Protein AF-A0A957V7Q7-F1 (afdb_monomer)

Secondary structure (DSSP, 8-state):
----EEEEE---TTTTTGGGSEEE-TTS-EEEHHHHHHHHHHHTT--EEEEE--TT-HHHHHHHHGGGGGGEEEE-

Sequence (76 aa):
MKIKKAVITAAGRRQRTLPLQTLIDRDGVEKSVLTILIEEVLAAGIDEIGVVVRPGDEQAYMQVAGAHARRLHFVQ

Mean predicted aligned error: 2.52 Å

pLDDT: mean 95.81, std 3.12, range [76.81, 98.25]

Structure (mmCIF, N/CA/C/O backbone):
data_AF-A0A957V7Q7-F1
#
_entry.id   AF-A0A957V7Q7-F1
#
loop_
_atom_site.group_PDB
_atom_site.id
_atom_s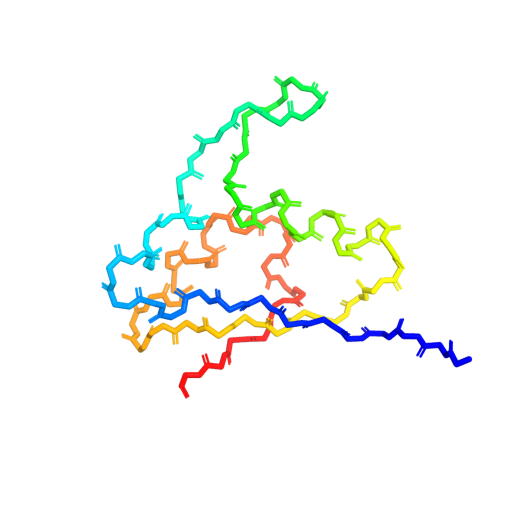ite.type_symbol
_atom_site.label_atom_id
_atom_site.label_alt_id
_atom_site.label_comp_id
_atom_site.label_asym_id
_atom_site.label_entity_id
_atom_site.label_seq_id
_atom_site.pdbx_PDB_ins_code
_atom_site.Cartn_x
_atom_site.Cartn_y
_atom_site.Cartn_z
_atom_site.occupancy
_atom_site.B_iso_or_equiv
_atom_site.auth_seq_id
_atom_site.auth_comp_id
_atom_site.auth_asym_id
_atom_site.auth_atom_id
_atom_site.pdbx_PDB_model_num
ATOM 1 N N . MET A 1 1 ? -25.091 -1.069 6.348 1.00 76.81 1 MET A N 1
ATOM 2 C CA . MET A 1 1 ? -24.274 -2.207 5.863 1.00 76.81 1 MET A CA 1
ATOM 3 C C . MET A 1 1 ? -22.864 -2.047 6.426 1.00 76.81 1 MET A C 1
ATOM 5 O O . MET A 1 1 ? -22.408 -0.913 6.464 1.00 76.81 1 MET A O 1
ATOM 9 N N . LYS A 1 2 ? -22.192 -3.105 6.904 1.00 86.75 2 LYS A N 1
ATOM 10 C CA . LYS A 1 2 ? -20.786 -3.013 7.352 1.00 86.75 2 LYS A CA 1
ATOM 11 C C . LYS A 1 2 ? -19.878 -3.423 6.189 1.00 86.75 2 LYS A C 1
ATOM 13 O O . LYS A 1 2 ? -19.903 -4.585 5.799 1.00 86.75 2 LYS A O 1
ATOM 18 N N . ILE A 1 3 ? -19.141 -2.476 5.611 1.00 92.88 3 ILE A N 1
ATOM 19 C CA . ILE A 1 3 ? -18.188 -2.747 4.524 1.00 92.88 3 ILE A CA 1
ATOM 20 C C . ILE A 1 3 ? -16.879 -3.219 5.158 1.00 92.88 3 ILE A C 1
ATOM 22 O O . ILE A 1 3 ? -16.340 -2.537 6.024 1.00 92.88 3 ILE A O 1
ATOM 26 N N . LYS A 1 4 ? -16.415 -4.410 4.766 1.00 95.06 4 LYS A N 1
ATOM 27 C CA . LYS A 1 4 ? -15.245 -5.072 5.367 1.00 95.06 4 LYS A CA 1
ATOM 28 C C . LYS A 1 4 ? -14.159 -5.481 4.380 1.00 95.06 4 LYS A C 1
ATOM 30 O O . LYS A 1 4 ? -13.047 -5.778 4.797 1.00 95.06 4 LYS A O 1
ATOM 35 N N . LYS A 1 5 ? -14.459 -5.427 3.079 1.00 96.25 5 LYS A N 1
ATOM 36 C CA . LYS A 1 5 ? -13.536 -5.821 2.013 1.00 96.25 5 LYS A CA 1
ATOM 37 C C . LYS A 1 5 ? -13.294 -4.675 1.039 1.00 96.25 5 LYS A C 1
ATOM 39 O O . LYS A 1 5 ? -1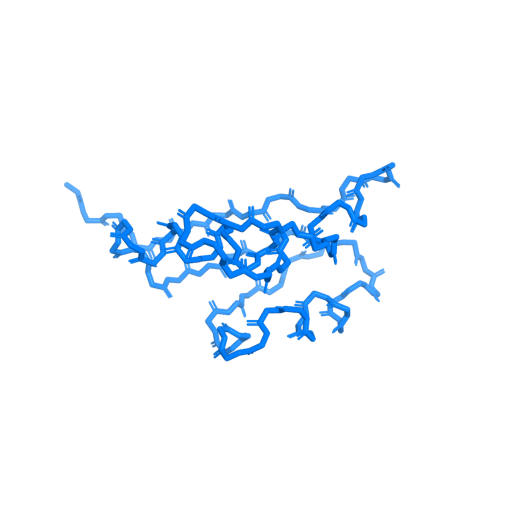4.244 -3.979 0.681 1.00 96.25 5 LYS A O 1
ATOM 44 N N . ALA A 1 6 ? -12.055 -4.528 0.586 1.00 97.88 6 ALA A N 1
ATOM 45 C CA . ALA A 1 6 ? -11.669 -3.637 -0.507 1.00 97.88 6 ALA A CA 1
ATOM 46 C C . ALA A 1 6 ? -10.884 -4.396 -1.579 1.00 97.88 6 ALA A C 1
ATOM 48 O O . ALA A 1 6 ? -10.288 -5.440 -1.311 1.00 97.88 6 ALA A O 1
ATOM 49 N N . VAL A 1 7 ? -10.873 -3.843 -2.793 1.00 98.00 7 VAL A N 1
ATOM 50 C CA . VAL A 1 7 ? -10.055 -4.329 -3.906 1.00 98.00 7 VAL A CA 1
ATOM 51 C C . VAL A 1 7 ? -9.161 -3.207 -4.428 1.00 98.00 7 VAL A C 1
ATOM 53 O O . VAL A 1 7 ? -9.632 -2.101 -4.684 1.00 98.00 7 VAL A O 1
ATOM 56 N N . ILE A 1 8 ? -7.873 -3.501 -4.601 1.00 97.88 8 ILE A N 1
ATOM 57 C CA . ILE A 1 8 ? -6.889 -2.631 -5.252 1.00 97.88 8 ILE A CA 1
ATOM 58 C C . ILE A 1 8 ? -6.519 -3.275 -6.589 1.00 97.88 8 ILE A C 1
ATOM 60 O O . ILE A 1 8 ? -5.994 -4.389 -6.634 1.00 97.88 8 ILE A O 1
ATOM 64 N N . THR A 1 9 ? -6.798 -2.594 -7.698 1.00 97.25 9 THR A N 1
ATOM 65 C CA . THR A 1 9 ? -6.503 -3.104 -9.043 1.00 97.25 9 THR A CA 1
ATOM 66 C C . THR A 1 9 ? -5.136 -2.629 -9.518 1.00 97.25 9 THR A C 1
ATOM 68 O O . THR A 1 9 ? -4.952 -1.444 -9.789 1.00 97.25 9 THR A O 1
ATOM 71 N N . ALA A 1 10 ? -4.191 -3.555 -9.660 1.00 97.00 10 ALA A N 1
ATOM 72 C CA . ALA A 1 10 ? -2.785 -3.249 -9.906 1.00 97.00 10 ALA A CA 1
ATOM 73 C C . ALA A 1 10 ? -2.149 -4.054 -11.065 1.00 97.00 10 ALA A C 1
ATOM 75 O O . ALA A 1 10 ? -0.983 -3.864 -11.402 1.00 97.00 10 ALA A O 1
ATOM 76 N N . ALA A 1 11 ? -2.919 -4.902 -11.754 1.00 96.62 11 ALA A N 1
ATOM 77 C CA . ALA A 1 11 ? -2.443 -5.757 -12.850 1.00 96.62 11 ALA A CA 1
ATOM 78 C C . ALA A 1 11 ? -2.278 -5.048 -14.217 1.00 96.62 11 ALA A C 1
ATOM 80 O O . ALA A 1 11 ? -2.044 -5.696 -15.242 1.00 96.62 11 ALA A O 1
ATOM 81 N N . GLY A 1 12 ? -2.412 -3.718 -14.281 1.00 95.25 12 GLY A N 1
ATOM 82 C CA . GLY A 1 12 ? -2.383 -2.968 -15.540 1.00 95.25 12 GLY A CA 1
ATOM 83 C C . GLY A 1 12 ? -1.056 -3.126 -16.294 1.00 95.25 12 GLY A C 1
ATOM 84 O O . GLY A 1 12 ? -0.003 -2.735 -15.799 1.00 95.25 12 GLY A O 1
ATOM 85 N N . ARG A 1 13 ? -1.083 -3.624 -17.542 1.00 92.00 13 ARG A N 1
ATOM 86 C CA . ARG A 1 13 ? 0.129 -3.973 -18.324 1.00 92.00 13 ARG A CA 1
ATOM 87 C C . ARG A 1 13 ? 1.201 -2.875 -18.375 1.00 92.00 13 ARG A C 1
ATOM 89 O O . ARG A 1 13 ? 2.385 -3.186 -18.339 1.00 92.00 13 ARG A O 1
ATOM 96 N N . ARG A 1 14 ? 0.791 -1.606 -18.483 1.00 94.94 14 ARG A N 1
ATOM 97 C CA . ARG A 1 14 ? 1.693 -0.437 -18.572 1.00 94.94 14 ARG A CA 1
ATOM 98 C C . ARG A 1 14 ? 1.931 0.272 -17.234 1.00 94.94 14 ARG A C 1
ATOM 100 O O . ARG A 1 14 ? 2.678 1.237 -17.199 1.00 94.94 14 ARG A O 1
ATOM 107 N N . GLN A 1 15 ? 1.255 -0.158 -16.171 1.00 94.31 15 GLN A N 1
ATOM 108 C CA . GLN A 1 15 ? 1.141 0.584 -14.911 1.00 94.31 15 GLN A CA 1
ATOM 109 C C . GLN A 1 15 ? 1.354 -0.288 -13.666 1.00 94.31 15 GLN A C 1
ATOM 111 O O . GLN A 1 15 ? 1.300 0.226 -12.558 1.00 94.31 15 GLN A O 1
ATOM 116 N N . ARG A 1 16 ? 1.655 -1.582 -13.823 1.00 94.38 16 ARG A N 1
ATOM 117 C CA . ARG A 1 16 ? 1.888 -2.530 -12.718 1.00 94.38 16 ARG A CA 1
ATOM 118 C C . ARG A 1 16 ? 3.064 -2.177 -11.804 1.00 94.38 16 ARG A C 1
ATOM 120 O O . ARG A 1 16 ? 3.208 -2.780 -10.751 1.00 94.38 16 ARG A O 1
ATOM 127 N N . THR A 1 17 ? 3.904 -1.222 -12.194 1.00 96.00 17 THR A N 1
ATOM 128 C CA . THR A 1 17 ? 4.973 -0.683 -11.346 1.00 96.00 17 THR A CA 1
ATOM 129 C C . THR A 1 17 ? 4.553 0.569 -10.577 1.00 96.00 17 THR A C 1
ATOM 131 O O . THR A 1 17 ? 5.230 0.898 -9.614 1.00 96.00 17 THR A O 1
ATOM 134 N N . LEU A 1 18 ? 3.451 1.249 -10.938 1.00 96.94 18 LEU A N 1
ATOM 135 C CA . LEU A 1 18 ? 2.997 2.461 -10.238 1.00 96.94 18 LEU A CA 1
ATOM 136 C C . LEU A 1 18 ? 2.741 2.210 -8.744 1.00 96.94 18 LEU A C 1
ATOM 138 O O . LEU A 1 18 ? 3.239 2.995 -7.945 1.00 96.94 18 LEU A O 1
ATOM 142 N N . PRO A 1 19 ? 2.073 1.115 -8.323 1.00 97.62 19 PRO A N 1
ATOM 143 C CA . PRO A 1 19 ? 1.887 0.834 -6.897 1.00 97.62 19 PRO A CA 1
ATOM 144 C C . PRO A 1 19 ? 3.192 0.553 -6.136 1.00 97.62 19 PRO A C 1
ATOM 146 O O . PRO A 1 19 ? 3.218 0.657 -4.915 1.00 97.62 19 PRO A O 1
ATOM 149 N N . LEU A 1 20 ? 4.271 0.200 -6.844 1.00 97.62 20 LEU A N 1
ATOM 150 C CA . LEU A 1 20 ? 5.586 -0.072 -6.256 1.00 97.62 20 LEU A CA 1
ATOM 151 C C . LEU A 1 20 ? 6.444 1.191 -6.109 1.00 97.62 20 LEU A C 1
ATOM 153 O O . 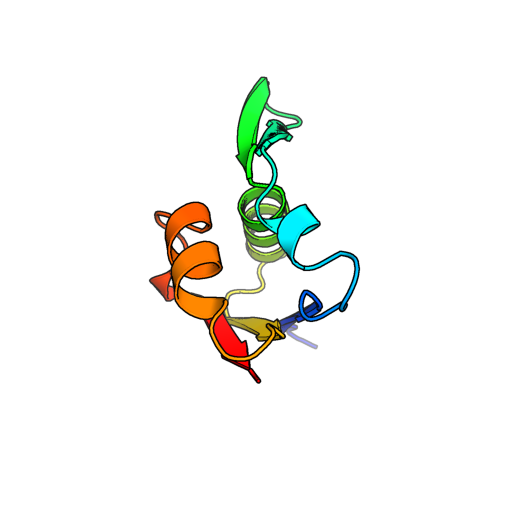LEU A 1 20 ? 7.469 1.146 -5.436 1.00 97.62 20 LEU A O 1
ATOM 157 N N . GLN A 1 21 ? 6.070 2.292 -6.767 1.00 97.75 21 GLN A N 1
ATOM 158 C CA . GLN A 1 21 ? 6.798 3.553 -6.669 1.00 97.75 21 GLN A CA 1
ATOM 159 C C . GLN A 1 21 ? 6.603 4.184 -5.297 1.00 97.75 21 GLN A C 1
ATOM 161 O O . GLN A 1 21 ? 5.554 4.027 -4.675 1.00 97.75 21 GLN A O 1
ATOM 166 N N . THR A 1 22 ? 7.607 4.933 -4.861 1.00 97.81 22 THR A N 1
ATOM 167 C CA . THR A 1 22 ? 7.620 5.600 -3.564 1.00 97.81 22 THR A CA 1
ATOM 168 C C . THR A 1 22 ? 7.315 7.084 -3.720 1.00 97.81 22 THR A C 1
ATOM 170 O O . THR A 1 22 ? 7.825 7.725 -4.639 1.00 97.81 22 THR A O 1
ATOM 173 N N . LEU A 1 23 ? 6.478 7.624 -2.836 1.00 97.94 23 LEU A N 1
ATOM 174 C CA . LEU A 1 23 ? 6.106 9.036 -2.767 1.00 97.94 23 LEU A CA 1
ATOM 175 C C . LEU A 1 23 ? 6.221 9.533 -1.321 1.00 97.94 23 LEU A C 1
ATOM 177 O O . LEU A 1 23 ? 6.245 8.738 -0.382 1.00 97.94 23 LEU A O 1
ATOM 181 N N . ILE A 1 24 ? 6.256 10.854 -1.148 1.00 97.94 24 ILE A N 1
ATOM 182 C CA . ILE A 1 24 ? 6.038 11.474 0.161 1.00 97.94 24 ILE A CA 1
ATOM 183 C C . ILE A 1 24 ? 4.531 11.512 0.415 1.00 97.94 24 ILE A C 1
ATOM 185 O O . ILE A 1 24 ? 3.791 12.146 -0.341 1.00 97.94 24 ILE A O 1
ATOM 189 N N . ASP A 1 25 ? 4.087 10.801 1.446 1.00 96.88 25 ASP A N 1
ATOM 190 C CA . ASP A 1 25 ? 2.690 10.762 1.863 1.00 96.88 25 ASP A CA 1
ATOM 191 C C . ASP A 1 25 ? 2.300 12.040 2.637 1.00 96.88 25 ASP A C 1
ATOM 193 O O . ASP A 1 25 ? 3.118 12.919 2.917 1.00 96.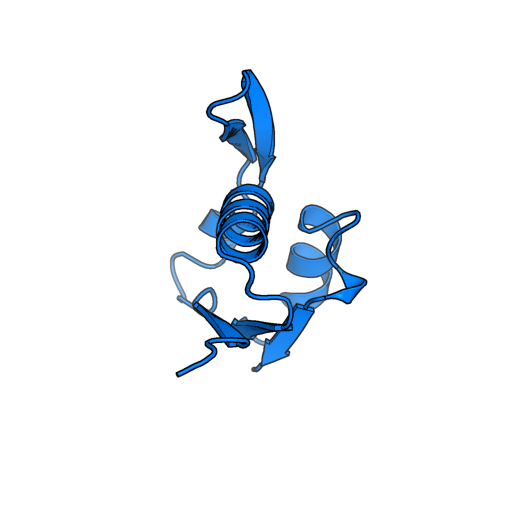88 25 ASP A O 1
ATOM 197 N N . ARG A 1 26 ? 1.017 12.179 2.972 1.00 94.88 26 ARG A N 1
ATOM 198 C CA . ARG A 1 26 ? 0.416 13.363 3.610 1.00 94.88 26 ARG A CA 1
ATOM 199 C C . ARG A 1 26 ? 0.993 13.660 4.997 1.00 94.88 26 ARG A C 1
ATOM 201 O O . ARG A 1 26 ? 0.881 14.788 5.469 1.00 94.88 26 ARG A O 1
ATOM 208 N N . ASP A 1 27 ? 1.587 12.659 5.636 1.00 95.56 27 ASP A N 1
ATOM 209 C CA . ASP A 1 27 ? 2.290 12.752 6.917 1.00 95.56 27 ASP A CA 1
ATOM 210 C C . ASP A 1 27 ? 3.787 13.090 6.770 1.00 95.56 27 ASP A C 1
ATOM 212 O O . ASP A 1 27 ? 4.503 13.180 7.767 1.00 95.56 27 ASP A O 1
ATOM 216 N N . GLY A 1 28 ? 4.265 13.311 5.541 1.00 97.38 28 GLY A N 1
ATOM 217 C CA . GLY A 1 28 ? 5.664 13.607 5.243 1.00 97.38 28 GLY A CA 1
ATOM 218 C C . GLY A 1 28 ? 6.572 12.376 5.230 1.00 97.38 28 GLY A C 1
ATOM 219 O O . GLY A 1 28 ? 7.783 12.531 5.069 1.00 97.38 28 GLY A O 1
ATOM 220 N N . VAL A 1 29 ? 6.022 11.168 5.389 1.00 97.31 29 VAL A N 1
ATOM 221 C CA . VAL A 1 29 ? 6.788 9.920 5.386 1.00 97.31 29 VAL A CA 1
ATOM 222 C C . VAL A 1 29 ? 6.872 9.362 3.970 1.00 97.31 29 VAL A C 1
ATOM 224 O O . VAL A 1 29 ? 5.907 9.355 3.208 1.00 97.31 29 VAL A O 1
ATOM 227 N N . GLU A 1 30 ? 8.056 8.877 3.612 1.00 97.88 30 GLU A N 1
ATOM 228 C CA . GLU A 1 30 ? 8.286 8.185 2.352 1.00 97.88 30 GLU A CA 1
ATOM 229 C C . GLU A 1 30 ? 7.627 6.787 2.378 1.00 97.88 30 GLU A C 1
ATOM 231 O O . GLU A 1 30 ? 7.957 5.951 3.223 1.00 97.88 30 GLU A O 1
ATOM 236 N N . LYS A 1 31 ? 6.683 6.525 1.462 1.00 97.88 31 LYS A N 1
ATOM 237 C CA . LYS A 1 31 ? 5.899 5.276 1.394 1.00 97.88 31 LYS A CA 1
ATOM 238 C C . LYS A 1 31 ? 5.662 4.834 -0.045 1.00 97.88 31 LYS A C 1
ATOM 240 O O . LYS A 1 31 ? 5.556 5.661 -0.949 1.00 97.88 31 LYS A O 1
ATOM 245 N N . SER A 1 32 ? 5.525 3.524 -0.270 1.00 98.25 32 SER A N 1
ATOM 246 C CA . SER A 1 32 ? 5.066 3.043 -1.577 1.00 98.25 32 SER A CA 1
ATOM 247 C C . SER A 1 32 ? 3.618 3.467 -1.825 1.00 98.25 32 SER A C 1
ATOM 249 O O . SER A 1 32 ? 2.820 3.536 -0.888 1.00 98.25 32 SER A O 1
ATOM 251 N N . VAL A 1 33 ? 3.246 3.695 -3.084 1.00 98.06 33 VAL A N 1
ATOM 252 C CA . VAL A 1 33 ? 1.856 3.983 -3.468 1.00 98.06 33 VAL A CA 1
ATOM 253 C C . VAL A 1 33 ? 0.915 2.883 -2.963 1.00 98.06 33 VAL A C 1
ATOM 255 O O . VAL A 1 33 ? -0.180 3.182 -2.493 1.00 98.06 33 VAL A O 1
ATOM 258 N N . LEU A 1 34 ? 1.335 1.613 -2.994 1.00 98.19 34 LEU A N 1
ATOM 259 C CA . LEU A 1 34 ? 0.563 0.505 -2.433 1.00 98.19 34 LEU A CA 1
ATOM 260 C C . LEU A 1 34 ? 0.348 0.662 -0.920 1.00 98.19 34 LEU A C 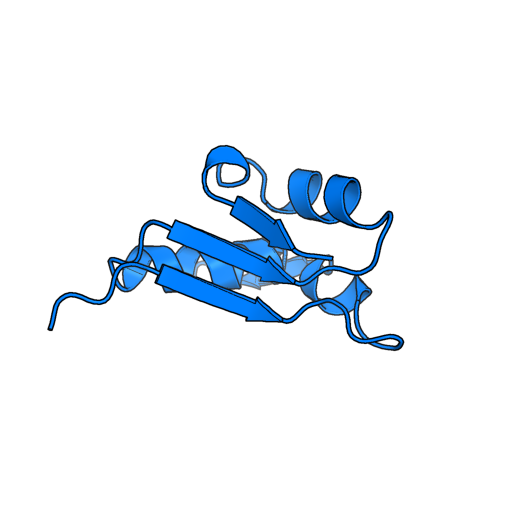1
ATOM 262 O O . LEU A 1 34 ? -0.768 0.455 -0.452 1.00 98.19 34 LEU A O 1
ATOM 266 N N . THR A 1 35 ? 1.384 1.034 -0.165 1.00 98.06 35 THR A N 1
ATOM 267 C CA . THR A 1 35 ? 1.291 1.274 1.286 1.00 98.06 35 THR A CA 1
ATOM 268 C C . THR A 1 35 ? 0.292 2.384 1.589 1.00 98.06 35 THR A C 1
ATOM 270 O O . THR A 1 35 ? -0.584 2.182 2.423 1.00 98.06 35 THR A O 1
ATOM 273 N N . ILE A 1 36 ? 0.363 3.500 0.854 1.00 97.94 36 ILE A N 1
ATOM 274 C CA . ILE A 1 36 ? -0.567 4.630 0.997 1.00 97.94 36 ILE A CA 1
ATOM 275 C C . ILE A 1 36 ? -2.013 4.148 0.802 1.00 97.94 36 ILE A C 1
ATOM 277 O O . ILE A 1 36 ? -2.874 4.382 1.644 1.00 97.94 36 ILE A O 1
ATOM 281 N N . LEU A 1 37 ? -2.282 3.392 -0.269 1.00 97.62 37 LEU A N 1
ATOM 282 C CA . LEU A 1 37 ? -3.623 2.855 -0.531 1.00 97.62 37 LEU A CA 1
ATOM 283 C C . LEU A 1 37 ? -4.099 1.881 0.557 1.00 97.62 37 LEU A C 1
ATOM 285 O O . LEU A 1 37 ? -5.276 1.887 0.911 1.00 97.62 37 LEU A O 1
ATOM 289 N N . ILE A 1 38 ? -3.210 1.039 1.087 1.00 97.75 38 ILE A N 1
ATOM 290 C CA . ILE A 1 38 ? -3.546 0.106 2.167 1.00 97.75 38 ILE A CA 1
ATOM 291 C C . ILE A 1 38 ? -3.911 0.862 3.446 1.00 97.75 38 ILE A C 1
ATOM 293 O O . ILE A 1 38 ? -4.903 0.523 4.089 1.00 97.75 38 ILE A O 1
ATOM 297 N N . GLU A 1 39 ? -3.134 1.876 3.819 1.00 97.00 39 GLU A N 1
ATOM 298 C CA . GLU A 1 39 ? -3.386 2.672 5.021 1.00 97.00 39 GLU A CA 1
ATOM 299 C C . GLU A 1 39 ? -4.719 3.425 4.937 1.00 97.00 39 GLU A C 1
ATOM 301 O O . GLU A 1 39 ? -5.485 3.395 5.899 1.00 97.00 39 GLU A O 1
ATOM 306 N N . GLU A 1 40 ? -5.062 3.987 3.775 1.00 96.62 40 GLU A N 1
ATOM 307 C CA . GLU A 1 40 ? -6.364 4.626 3.535 1.00 96.62 40 GLU A CA 1
ATOM 308 C C . GLU A 1 40 ? -7.534 3.632 3.672 1.00 96.62 40 GLU A C 1
ATOM 310 O O . GLU A 1 40 ? -8.551 3.923 4.309 1.00 96.62 40 GLU A O 1
ATOM 315 N N . VAL A 1 41 ? -7.386 2.415 3.137 1.00 97.44 41 VAL A N 1
ATOM 316 C CA . VAL A 1 41 ? -8.392 1.347 3.282 1.00 97.44 41 VAL A CA 1
ATOM 317 C C . VAL A 1 41 ? -8.573 0.953 4.754 1.00 97.44 41 VAL A C 1
ATOM 319 O O . VAL A 1 41 ? -9.705 0.824 5.231 1.00 97.44 41 VAL A O 1
ATOM 322 N N . LEU A 1 42 ? -7.474 0.809 5.498 1.00 95.75 42 LEU A N 1
ATOM 323 C CA . LEU A 1 42 ? -7.510 0.484 6.925 1.00 95.75 42 LEU A CA 1
ATOM 324 C C . LEU A 1 42 ? -8.123 1.621 7.754 1.00 95.75 42 LEU A C 1
ATOM 326 O O . LEU A 1 42 ? -8.913 1.351 8.662 1.00 95.75 42 LEU A O 1
ATOM 330 N N . ALA A 1 43 ? -7.817 2.879 7.423 1.00 95.62 43 ALA A N 1
ATOM 331 C CA . ALA A 1 43 ? -8.403 4.060 8.055 1.00 95.62 43 ALA A CA 1
ATOM 332 C C . ALA A 1 43 ? -9.924 4.140 7.835 1.00 95.62 43 ALA A C 1
ATOM 334 O O . ALA A 1 43 ? -10.655 4.587 8.719 1.00 95.62 43 ALA A O 1
ATOM 335 N N . ALA A 1 44 ? -10.423 3.619 6.708 1.00 95.62 44 ALA A N 1
ATOM 336 C CA . ALA A 1 44 ? -11.854 3.471 6.439 1.00 95.62 44 ALA A CA 1
ATOM 337 C C . ALA A 1 44 ? -12.530 2.315 7.217 1.00 95.62 44 ALA A C 1
ATOM 339 O O . ALA A 1 44 ? -13.736 2.097 7.078 1.00 95.62 44 ALA A O 1
ATOM 340 N N . GLY A 1 45 ? -11.790 1.563 8.042 1.00 95.38 45 GLY A N 1
ATOM 341 C CA . GLY A 1 45 ? -12.314 0.455 8.851 1.00 95.38 45 GLY A CA 1
ATOM 342 C C . GLY A 1 45 ? -12.496 -0.868 8.093 1.00 95.38 45 GLY A C 1
ATOM 343 O O . GLY A 1 45 ? -13.180 -1.777 8.591 1.00 95.38 45 GLY A O 1
ATOM 344 N N . ILE A 1 46 ? -11.891 -0.972 6.906 1.00 96.56 46 ILE A N 1
ATOM 345 C CA . ILE A 1 46 ? -11.896 -2.145 6.027 1.00 96.56 46 ILE A CA 1
ATOM 346 C C . ILE A 1 46 ? -10.617 -2.947 6.292 1.00 96.56 46 ILE A C 1
ATOM 348 O O . ILE A 1 46 ? -9.512 -2.459 6.085 1.00 96.56 46 ILE A O 1
ATOM 352 N N . ASP A 1 47 ? -10.757 -4.174 6.781 1.00 92.88 47 ASP A N 1
ATOM 353 C CA . ASP A 1 47 ? -9.664 -4.994 7.312 1.00 92.88 47 ASP A CA 1
ATOM 354 C C . ASP A 1 47 ? -9.208 -6.122 6.371 1.00 92.88 47 ASP A C 1
ATOM 356 O O . ASP A 1 47 ? -8.096 -6.626 6.551 1.00 92.88 47 ASP A O 1
ATOM 360 N N . GLU A 1 48 ? -10.006 -6.471 5.357 1.00 94.62 48 GLU A N 1
ATOM 361 C CA . GLU A 1 48 ? -9.667 -7.450 4.317 1.00 94.62 48 GLU A CA 1
ATOM 362 C C . GLU A 1 48 ? -9.396 -6.761 2.967 1.00 94.62 48 GLU A C 1
ATOM 364 O O . GLU A 1 48 ? -10.265 -6.076 2.416 1.00 94.62 48 GLU A O 1
ATOM 369 N N . ILE A 1 49 ? -8.207 -6.967 2.391 1.00 98.12 49 ILE A N 1
ATOM 370 C CA . ILE A 1 49 ? -7.790 -6.277 1.161 1.00 98.12 49 ILE A CA 1
ATOM 371 C C . ILE A 1 49 ? -7.400 -7.296 0.091 1.00 98.12 49 ILE A C 1
ATOM 373 O O . ILE A 1 49 ? -6.433 -8.039 0.241 1.00 98.12 49 ILE A O 1
ATOM 377 N N . GLY A 1 50 ? -8.137 -7.312 -1.018 1.00 98.19 50 GLY A N 1
ATOM 378 C CA . GLY A 1 50 ? -7.747 -8.018 -2.235 1.00 98.19 50 GLY A CA 1
ATOM 379 C C . GLY A 1 50 ? -6.881 -7.128 -3.124 1.00 98.19 50 GLY A C 1
ATOM 380 O O . GLY A 1 50 ? -7.231 -5.974 -3.364 1.00 98.19 50 GLY A O 1
ATOM 381 N N . VAL A 1 51 ? -5.775 -7.648 -3.651 1.00 98.06 51 VAL A N 1
ATOM 382 C CA . VAL A 1 51 ? -4.921 -6.930 -4.606 1.00 98.06 51 VAL A CA 1
ATOM 383 C C . VAL A 1 51 ? -4.831 -7.738 -5.891 1.00 98.06 51 VAL A C 1
ATOM 385 O O . VAL A 1 51 ? -4.296 -8.845 -5.907 1.00 98.06 51 VAL A O 1
ATOM 388 N N . VAL A 1 52 ? -5.365 -7.181 -6.977 1.00 98.12 52 VAL A N 1
ATOM 389 C CA . VAL A 1 52 ? -5.295 -7.803 -8.303 1.00 98.12 52 VAL A CA 1
ATOM 390 C C . VAL A 1 52 ? -3.947 -7.462 -8.915 1.00 98.12 52 VAL A C 1
ATOM 392 O O . VAL A 1 52 ? -3.703 -6.298 -9.237 1.00 98.12 52 VAL A O 1
ATOM 395 N N . VAL A 1 53 ? -3.084 -8.455 -9.092 1.00 97.69 53 VAL A N 1
ATOM 396 C CA . VAL A 1 53 ? -1.723 -8.293 -9.619 1.00 97.69 53 VAL A CA 1
ATOM 397 C C . VAL A 1 53 ? -1.511 -9.186 -10.831 1.00 97.69 53 VAL A C 1
ATOM 399 O O . VAL A 1 53 ? -2.250 -10.135 -11.068 1.00 97.69 53 VAL A O 1
ATOM 402 N N . ARG A 1 54 ? -0.502 -8.870 -11.642 1.00 96.62 54 ARG A N 1
ATOM 403 C CA . ARG A 1 54 ? -0.122 -9.749 -12.746 1.00 96.62 54 ARG A CA 1
ATOM 404 C C . ARG A 1 54 ? 0.627 -10.965 -12.182 1.00 96.62 54 ARG A C 1
ATOM 406 O O . ARG A 1 54 ? 1.419 -10.772 -11.260 1.00 96.62 54 ARG A O 1
ATOM 413 N N . PRO A 1 55 ? 0.465 -12.170 -12.762 1.00 95.31 55 PRO A N 1
ATOM 414 C CA . PRO A 1 55 ? 1.261 -13.323 -12.366 1.00 95.31 55 PRO A CA 1
ATOM 415 C C . PRO A 1 55 ? 2.765 -13.032 -12.340 1.00 95.31 55 PRO A C 1
ATOM 417 O O . PRO A 1 55 ? 3.325 -12.577 -13.345 1.00 95.31 55 PRO A O 1
ATOM 420 N N . GLY A 1 56 ? 3.392 -13.297 -11.192 1.00 94.31 56 GLY A N 1
ATOM 421 C CA . GLY A 1 56 ? 4.814 -13.086 -10.928 1.00 94.31 56 GLY A CA 1
ATOM 422 C C . GLY A 1 56 ? 5.156 -11.770 -10.219 1.00 94.31 56 GLY A C 1
ATOM 423 O O . GLY A 1 56 ? 6.309 -11.593 -9.834 1.00 94.31 56 GLY A O 1
ATOM 424 N N . ASP A 1 57 ? 4.198 -10.859 -10.022 1.00 96.00 57 ASP A N 1
ATOM 425 C CA . ASP A 1 57 ? 4.444 -9.572 -9.358 1.00 96.00 57 AS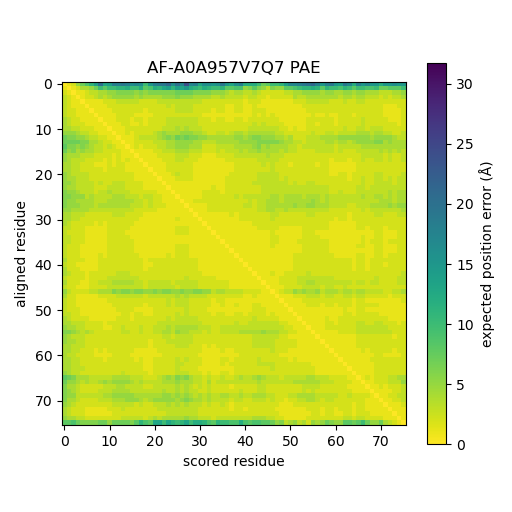P A CA 1
ATOM 426 C C . ASP A 1 57 ? 4.163 -9.623 -7.835 1.00 96.00 57 ASP A C 1
ATOM 428 O O . ASP A 1 57 ? 4.542 -8.699 -7.116 1.00 96.00 57 ASP A O 1
ATOM 432 N N . GLU A 1 58 ? 3.559 -10.696 -7.302 1.00 95.94 58 GLU A N 1
ATOM 433 C CA . GLU A 1 58 ? 3.136 -10.799 -5.889 1.00 95.94 58 GLU A CA 1
ATOM 434 C C . GLU A 1 58 ? 4.261 -10.490 -4.905 1.00 95.94 58 GLU A C 1
ATOM 436 O O . GLU A 1 58 ? 4.048 -9.776 -3.928 1.00 95.94 58 GLU A O 1
ATOM 441 N N . GLN A 1 59 ? 5.465 -11.011 -5.154 1.00 96.12 59 GLN A N 1
ATOM 442 C CA . GLN A 1 59 ? 6.592 -10.829 -4.244 1.00 96.12 59 GLN A CA 1
ATOM 443 C C . GLN A 1 59 ? 7.002 -9.356 -4.146 1.00 96.12 59 GLN A C 1
ATOM 445 O O . GLN A 1 59 ? 7.244 -8.866 -3.044 1.00 96.12 59 GLN A O 1
ATOM 450 N N . ALA A 1 60 ? 7.029 -8.639 -5.272 1.00 96.56 60 ALA A N 1
ATOM 451 C CA . ALA A 1 60 ? 7.348 -7.215 -5.288 1.00 96.56 60 ALA A CA 1
ATOM 452 C C . ALA A 1 60 ? 6.284 -6.403 -4.530 1.00 96.56 60 ALA A C 1
ATOM 454 O O . ALA A 1 60 ? 6.618 -5.531 -3.730 1.00 96.56 60 ALA A O 1
ATOM 455 N N . TYR A 1 61 ? 5.004 -6.743 -4.711 1.00 97.44 61 TYR A N 1
ATOM 456 C CA . TYR A 1 61 ? 3.902 -6.113 -3.979 1.00 97.44 61 TYR A CA 1
ATOM 457 C C . TYR A 1 61 ? 3.949 -6.429 -2.478 1.00 97.44 61 TYR A C 1
ATOM 459 O O . TYR A 1 61 ? 3.723 -5.552 -1.647 1.00 97.44 61 TYR A O 1
ATOM 467 N 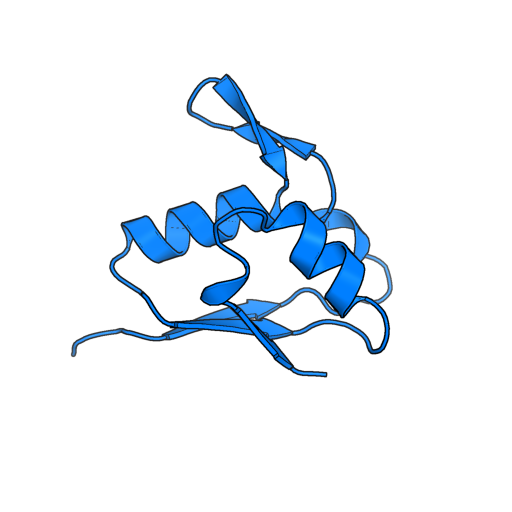N . MET A 1 62 ? 4.282 -7.666 -2.113 1.00 96.56 62 MET A N 1
ATOM 468 C CA . MET A 1 62 ? 4.406 -8.092 -0.721 1.00 96.56 62 MET A CA 1
ATOM 469 C C . MET A 1 62 ? 5.545 -7.361 -0.003 1.00 96.56 62 MET A C 1
ATOM 471 O O . MET A 1 62 ? 5.385 -6.971 1.151 1.00 96.56 62 MET A O 1
ATOM 475 N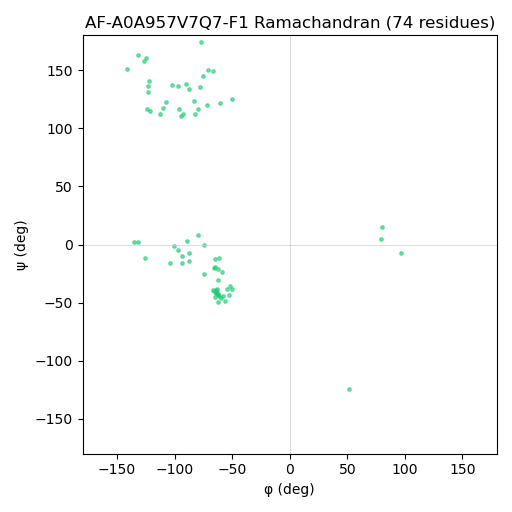 N . GLN A 1 63 ? 6.670 -7.141 -0.689 1.00 96.81 63 GLN A N 1
ATOM 476 C CA . GLN A 1 63 ? 7.812 -6.408 -0.143 1.00 96.81 63 GLN A CA 1
ATOM 477 C C . GLN A 1 63 ? 7.450 -4.961 0.195 1.00 96.81 63 GLN A C 1
ATOM 479 O O . GLN A 1 63 ? 7.704 -4.522 1.316 1.00 96.81 63 GLN A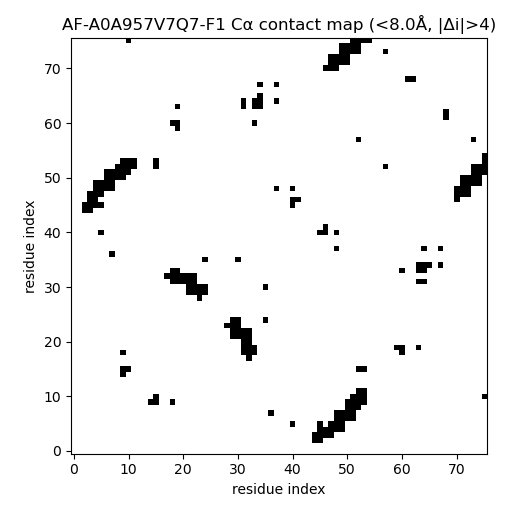 O 1
ATOM 484 N N . VAL A 1 64 ? 6.818 -4.235 -0.732 1.00 97.31 64 VAL A N 1
ATOM 485 C CA . VAL A 1 64 ? 6.484 -2.820 -0.503 1.00 97.31 64 VAL A CA 1
ATOM 486 C C . VAL A 1 64 ? 5.308 -2.634 0.462 1.00 97.31 64 VAL A C 1
ATOM 488 O O . VAL A 1 64 ? 5.243 -1.628 1.161 1.00 97.31 64 VAL A O 1
ATOM 491 N N . ALA A 1 65 ? 4.414 -3.623 0.581 1.00 96.19 65 ALA A N 1
ATOM 492 C CA . ALA A 1 65 ? 3.347 -3.619 1.585 1.00 96.19 65 ALA A CA 1
ATOM 493 C C . ALA A 1 65 ? 3.869 -3.720 3.033 1.00 96.19 65 ALA A C 1
ATOM 495 O O . ALA A 1 65 ? 3.146 -3.377 3.973 1.00 96.19 65 ALA A O 1
ATOM 496 N N . GLY A 1 66 ? 5.102 -4.204 3.231 1.00 92.81 66 GLY A N 1
ATOM 497 C CA . GLY A 1 66 ? 5.777 -4.242 4.527 1.00 92.81 66 GLY A CA 1
ATOM 498 C C . GLY A 1 66 ? 4.933 -4.894 5.628 1.00 92.81 66 GLY A C 1
ATOM 499 O O . GLY A 1 66 ? 4.452 -6.021 5.493 1.00 92.81 66 GLY A O 1
ATOM 500 N N . ALA A 1 67 ? 4.717 -4.170 6.730 1.00 92.62 67 ALA A N 1
ATOM 501 C CA . ALA A 1 67 ? 3.958 -4.658 7.885 1.00 92.62 67 ALA A CA 1
ATOM 502 C C . ALA A 1 67 ? 2.505 -5.061 7.552 1.00 92.62 67 ALA A C 1
ATOM 504 O O . ALA A 1 67 ? 1.920 -5.891 8.259 1.00 92.62 67 ALA A O 1
ATOM 505 N N . HIS A 1 68 ? 1.936 -4.520 6.471 1.00 94.94 68 HIS A N 1
ATOM 506 C CA . HIS A 1 68 ? 0.562 -4.782 6.052 1.00 94.94 68 HIS A CA 1
ATOM 507 C C . HIS A 1 68 ? 0.411 -6.011 5.150 1.00 94.94 68 HIS A C 1
ATOM 509 O O . HIS A 1 68 ? -0.719 -6.434 4.910 1.00 94.94 68 HIS A O 1
ATOM 515 N N . ALA A 1 69 ? 1.509 -6.634 4.705 1.00 93.56 69 ALA A N 1
ATOM 516 C CA . ALA A 1 69 ? 1.489 -7.781 3.790 1.00 93.56 69 ALA A CA 1
ATOM 517 C C . ALA A 1 69 ? 0.565 -8.923 4.253 1.00 93.56 69 ALA A C 1
ATOM 519 O O . ALA A 1 69 ? -0.121 -9.543 3.447 1.00 93.56 69 ALA A O 1
ATOM 520 N N . ARG A 1 70 ? 0.479 -9.155 5.570 1.00 92.06 70 ARG A N 1
ATOM 521 C CA . ARG A 1 70 ? -0.372 -10.194 6.183 1.00 92.06 70 ARG A CA 1
ATOM 522 C C . ARG A 1 70 ? -1.880 -9.978 5.997 1.00 92.06 70 ARG A C 1
ATOM 524 O O . ARG A 1 70 ? -2.649 -10.880 6.301 1.00 92.06 70 ARG A O 1
ATOM 531 N N . ARG A 1 71 ? -2.300 -8.791 5.554 1.00 91.31 71 ARG A N 1
ATOM 532 C CA . ARG A 1 71 ? -3.708 -8.422 5.323 1.00 91.31 71 ARG A CA 1
ATOM 533 C C . ARG A 1 71 ? -4.105 -8.487 3.847 1.00 91.31 71 ARG A C 1
ATOM 535 O O . ARG A 1 71 ? -5.249 -8.181 3.517 1.00 91.31 71 ARG A O 1
ATOM 542 N N . LEU A 1 72 ? -3.159 -8.824 2.968 1.00 95.88 72 LEU A N 1
ATOM 543 C CA . LEU A 1 72 ? -3.366 -8.825 1.527 1.00 95.88 72 LEU A CA 1
ATOM 544 C C . LEU A 1 72 ? -3.706 -10.222 1.018 1.00 95.88 72 LEU A C 1
ATOM 546 O O . LEU A 1 72 ? -3.048 -11.205 1.353 1.00 95.88 72 LEU A O 1
ATOM 550 N N . HIS A 1 73 ? -4.689 -10.276 0.130 1.00 97.56 73 HIS A N 1
ATOM 551 C CA . HIS A 1 73 ? -5.015 -11.444 -0.672 1.00 97.56 73 HIS A CA 1
ATOM 552 C C . HIS A 1 73 ? -4.710 -11.133 -2.136 1.00 97.56 73 HIS A C 1
ATOM 554 O O . HIS A 1 73 ? -5.373 -10.292 -2.743 1.00 97.56 73 HIS A O 1
ATOM 560 N N . PHE A 1 74 ? -3.703 -11.791 -2.708 1.00 97.12 74 PHE A N 1
ATOM 561 C CA . PHE A 1 74 ? -3.378 -11.613 -4.121 1.00 97.12 74 PHE A CA 1
ATOM 562 C C . PHE A 1 74 ? -4.344 -12.392 -5.013 1.00 97.12 74 PHE A C 1
ATOM 564 O O . PHE A 1 74 ? -4.656 -13.552 -4.747 1.00 97.12 74 PHE A O 1
ATOM 571 N N . VAL A 1 75 ? -4.805 -11.734 -6.075 1.00 96.44 75 VAL A N 1
ATOM 572 C CA . VAL A 1 75 ? -5.660 -12.300 -7.125 1.00 96.44 75 VAL A CA 1
ATOM 573 C C . VAL A 1 75 ? -4.947 -12.107 -8.464 1.00 96.44 75 VAL A C 1
ATOM 575 O O . VAL A 1 75 ? -4.400 -11.028 -8.703 1.00 96.44 75 VAL A O 1
ATOM 578 N N . GLN A 1 76 ? -4.942 -13.139 -9.310 1.00 88.06 76 GLN A N 1
ATOM 579 C CA . GLN A 1 76 ? -4.200 -13.209 -10.576 1.00 88.06 76 GLN A CA 1
ATOM 580 C C . GLN A 1 76 ? -5.112 -13.489 -11.765 1.00 88.06 76 GLN A C 1
ATOM 582 O O . GLN A 1 76 ? -6.072 -14.271 -11.583 1.00 88.06 76 GLN A O 1
#

Solvent-accessible surface area (backbone atoms only — not comparable to full-atom values): 4431 Å² total; per-residue (Å²): 135,88,72,45,71,47,78,45,88,41,46,46,92,95,48,53,59,55,46,68,40,72,43,74,45,99,86,72,46,80,38,24,44,45,34,54,54,50,52,54,41,45,74,71,62,26,71,40,36,37,36,34,36,45,86,88,44,61,66,63,54,42,58,57,31,49,94,53,36,88,44,57,42,82,44,113

Nearest PDB structures (foldseek):
  7vfn-assembly2_C  TM=5.395E-01  e=2.659E+00  Staphylococcus aureus subsp. aureus USA300
  7vfk-assembly1_B  TM=5.487E-01  e=3.486E+00  Staphylococcus aureus subsp. aureus USA300

Foldseek 3Di:
DDAAEDEAEQADPVGNCQQLDWDQDPVRDIAGVVCNVLVVCVVVVHQAYEYEHHPPCLVSSLVRVPPSSVRYDYDD

Radius of gyration: 12.04 Å; Cα contacts (8 Å, |Δi|>4): 115; chains: 1; bounding box: 33×27×27 Å